Protein AF-X1AV05-F1 (afdb_monomer_lite)

Foldseek 3Di:
DDQDAPDWDWDDDPPDTEIEGEHECAVPDDLVVLLVNLLVVVVCVVVVVCCVPPVDDDYAYEYEYPDPVVQVVSQQSSLVSDPVSPDDPRYHYYD

InterPro domains:
  IPR025855 Plasmid replication-relaxation [PF13814] (4-51)

pLDDT: mean 81.05, std 8.96, range [54.22, 90.94]

Radius of gyration: 13.16 Å; chains: 1; bounding box: 28×30×33 Å

Organism: NCBI:txid412755

Structure (mmCIF, N/CA/C/O backbone):
data_AF-X1AV05-F1
#
_entry.id   AF-X1AV05-F1
#
loop_
_atom_site.group_PDB
_atom_site.id
_atom_site.type_symbol
_atom_site.label_atom_id
_atom_site.label_alt_id
_atom_site.label_comp_id
_atom_site.label_asym_id
_atom_site.label_entity_id
_atom_site.label_seq_id
_atom_site.pdbx_PDB_ins_code
_atom_site.Cartn_x
_atom_site.Cartn_y
_atom_site.Cartn_z
_atom_site.occupancy
_atom_site.B_iso_or_equiv
_atom_site.auth_seq_id
_atom_site.auth_comp_id
_atom_site.auth_asym_id
_atom_site.auth_atom_id
_atom_site.pdbx_PDB_model_num
ATOM 1 N N . MET A 1 1 ? -6.668 13.135 -4.058 1.00 59.50 1 MET A N 1
ATOM 2 C CA . MET A 1 1 ? -6.998 12.155 -5.123 1.00 59.50 1 MET A CA 1
ATOM 3 C C . MET A 1 1 ? -7.811 11.035 -4.483 1.00 59.50 1 MET A C 1
ATOM 5 O O . MET A 1 1 ? -7.438 10.645 -3.383 1.00 59.50 1 MET A O 1
ATOM 9 N N . PRO A 1 2 ? -8.924 10.563 -5.074 1.00 70.31 2 PRO A N 1
ATOM 10 C CA . PRO A 1 2 ? -9.696 9.464 -4.494 1.00 70.31 2 PRO A CA 1
ATOM 11 C C . PRO A 1 2 ? -8.882 8.162 -4.517 1.00 70.31 2 PRO A C 1
ATOM 13 O O . PRO A 1 2 ? -8.229 7.857 -5.516 1.00 70.31 2 PRO A O 1
ATOM 16 N N . ILE A 1 3 ? -8.921 7.407 -3.417 1.00 75.94 3 ILE A N 1
ATOM 17 C CA . ILE A 1 3 ? -8.275 6.094 -3.316 1.00 75.94 3 ILE A CA 1
ATOM 18 C C . ILE A 1 3 ? -9.199 5.043 -3.922 1.00 75.94 3 ILE A C 1
ATOM 20 O O . ILE A 1 3 ? -10.297 4.799 -3.415 1.00 75.94 3 ILE A O 1
ATOM 24 N N . ALA A 1 4 ? -8.731 4.446 -5.015 1.00 82.50 4 ALA A N 1
ATOM 25 C CA . ALA A 1 4 ? -9.372 3.353 -5.730 1.00 82.50 4 ALA A CA 1
ATOM 26 C C . ALA A 1 4 ? -8.311 2.262 -5.996 1.00 82.50 4 ALA A C 1
ATOM 28 O O . ALA A 1 4 ? -7.506 2.421 -6.925 1.00 82.50 4 ALA A O 1
ATOM 29 N N . PRO A 1 5 ? -8.240 1.225 -5.144 1.00 85.31 5 PRO A N 1
ATOM 30 C CA . PRO A 1 5 ? -7.366 0.073 -5.356 1.00 85.31 5 PRO A CA 1
ATOM 31 C C . PRO A 1 5 ? -7.892 -0.802 -6.503 1.00 85.31 5 PRO A C 1
ATOM 33 O O . PRO A 1 5 ? -9.098 -0.817 -6.756 1.00 85.31 5 PRO A O 1
ATOM 36 N N . ASP A 1 6 ? -7.013 -1.562 -7.160 1.00 86.75 6 ASP A N 1
ATOM 37 C CA . ASP A 1 6 ? -7.430 -2.535 -8.186 1.00 86.75 6 ASP A CA 1
ATOM 38 C C . ASP A 1 6 ? -8.115 -3.754 -7.553 1.00 86.75 6 ASP A C 1
ATOM 40 O O . ASP A 1 6 ? -8.965 -4.400 -8.163 1.00 86.75 6 ASP A O 1
ATOM 44 N N . GLY A 1 7 ? -7.763 -4.052 -6.302 1.00 88.62 7 GLY A N 1
ATOM 45 C CA . GLY A 1 7 ? -8.408 -5.080 -5.502 1.00 88.62 7 GLY A CA 1
ATOM 46 C C . GLY A 1 7 ? -8.240 -4.836 -4.009 1.00 88.62 7 GLY A C 1
ATOM 47 O O . GLY A 1 7 ? -7.347 -4.115 -3.568 1.00 88.62 7 GLY A O 1
ATOM 48 N N . PHE A 1 8 ? -9.100 -5.459 -3.218 1.00 90.06 8 PHE A N 1
ATOM 49 C CA . PHE A 1 8 ? -8.986 -5.496 -1.767 1.00 90.06 8 PHE A CA 1
ATOM 50 C C . PHE A 1 8 ? -9.199 -6.929 -1.309 1.00 90.06 8 PHE A C 1
ATOM 52 O O . PHE A 1 8 ? -10.158 -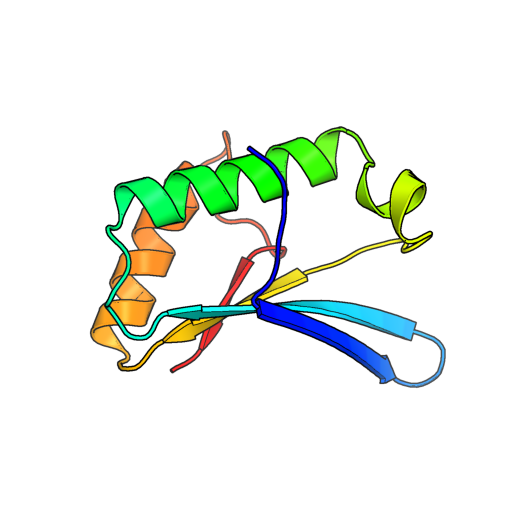7.575 -1.734 1.00 90.06 8 PHE A O 1
ATOM 59 N N . PHE A 1 9 ? -8.304 -7.425 -0.466 1.00 89.38 9 PHE A N 1
ATOM 60 C CA . PHE A 1 9 ? -8.436 -8.742 0.133 1.00 89.38 9 PHE A CA 1
ATOM 61 C C . PHE A 1 9 ? -7.931 -8.719 1.571 1.00 89.38 9 PHE A C 1
ATOM 63 O O . PHE A 1 9 ? -7.113 -7.882 1.952 1.00 89.38 9 PHE A O 1
ATOM 70 N N . THR A 1 10 ? -8.424 -9.661 2.362 1.00 89.75 10 THR A N 1
ATOM 71 C CA . THR A 1 10 ? -8.009 -9.855 3.747 1.00 89.75 10 THR A CA 1
ATOM 72 C C . THR A 1 10 ? -7.458 -11.263 3.872 1.00 89.75 10 THR A C 1
ATOM 74 O O . THR A 1 10 ? -8.056 -12.204 3.354 1.00 89.75 10 THR A O 1
ATOM 77 N N . ILE A 1 11 ? -6.316 -11.395 4.535 1.00 88.69 11 ILE A N 1
ATOM 78 C CA . ILE A 1 11 ? -5.801 -12.683 4.985 1.00 88.69 11 ILE A CA 1
ATOM 79 C C . ILE A 1 11 ? -6.148 -12.795 6.463 1.00 88.69 11 ILE A C 1
ATOM 81 O O . ILE A 1 11 ? -5.823 -11.900 7.240 1.00 88.69 11 ILE A O 1
ATOM 85 N N . GLU A 1 12 ? -6.821 -13.877 6.821 1.00 89.94 12 GLU A N 1
ATOM 86 C CA . GLU A 1 12 ? -7.086 -14.251 8.204 1.00 89.94 12 GLU A CA 1
ATOM 87 C C . GLU A 1 12 ? -6.035 -15.284 8.614 1.00 89.94 12 GLU A C 1
ATOM 89 O O . GLU A 1 12 ? -5.944 -16.355 8.009 1.00 89.94 12 GLU A O 1
ATOM 94 N N . ASP A 1 13 ? -5.203 -14.934 9.592 1.00 86.19 13 ASP A N 1
ATOM 95 C CA . ASP A 1 13 ? -4.275 -15.865 10.231 1.00 86.19 13 ASP A CA 1
ATOM 96 C C . ASP A 1 13 ? -4.623 -15.958 11.714 1.00 86.19 13 ASP A C 1
ATOM 98 O O . ASP A 1 13 ? -4.382 -15.031 12.488 1.00 86.19 13 ASP A O 1
ATOM 102 N N . LYS A 1 14 ? -5.218 -17.088 12.106 1.00 86.62 14 LYS A N 1
ATOM 103 C CA . LYS A 1 14 ? -5.797 -17.301 13.440 1.00 86.62 14 LYS A CA 1
ATOM 104 C C . LYS A 1 14 ? -6.835 -16.220 13.772 1.00 86.62 14 LYS A C 1
ATOM 106 O O . LYS A 1 14 ? -7.920 -16.267 13.215 1.00 86.62 14 LYS A O 1
ATOM 111 N N . ASP A 1 15 ? -6.486 -15.274 14.644 1.00 83.56 15 ASP A N 1
ATOM 112 C CA . ASP A 1 15 ? -7.340 -14.167 15.091 1.00 83.56 15 ASP A CA 1
ATOM 113 C C . ASP A 1 15 ? -6.905 -12.813 14.493 1.00 83.56 15 ASP A C 1
ATOM 115 O O . ASP A 1 15 ? -7.542 -11.786 14.738 1.00 83.56 15 ASP A O 1
ATOM 119 N N . ASP A 1 16 ? -5.819 -12.790 13.709 1.00 83.25 16 ASP A N 1
ATOM 120 C CA . ASP A 1 16 ? -5.291 -11.578 13.091 1.00 83.25 16 ASP A CA 1
ATOM 121 C C . ASP A 1 16 ? -5.839 -11.403 11.670 1.00 83.25 16 ASP A C 1
ATOM 123 O O . ASP A 1 16 ? -5.671 -12.249 10.785 1.00 83.25 16 ASP A O 1
ATOM 127 N N . LEU A 1 17 ? -6.460 -10.246 11.431 1.00 86.56 17 LEU A N 1
ATOM 128 C CA . LEU A 1 17 ? -6.914 -9.826 10.109 1.00 86.56 17 LEU A CA 1
ATOM 129 C C . LEU A 1 17 ? -5.885 -8.892 9.474 1.00 86.56 17 LEU A C 1
ATOM 131 O O . LEU A 1 17 ? -5.680 -7.754 9.902 1.00 86.56 17 LEU A O 1
ATOM 135 N N . LEU A 1 18 ? -5.254 -9.369 8.406 1.00 87.56 18 LEU A N 1
ATOM 136 C CA . LEU A 1 18 ? -4.311 -8.601 7.607 1.00 87.56 18 LEU A CA 1
ATOM 137 C C . LEU A 1 18 ? -5.005 -8.102 6.342 1.00 87.56 18 LEU A C 1
ATOM 139 O O . LEU A 1 18 ? -5.297 -8.871 5.426 1.00 87.56 18 LEU A O 1
ATOM 143 N N . HIS A 1 19 ? -5.254 -6.798 6.278 1.00 89.12 19 HIS A N 1
ATOM 144 C CA . HIS A 1 19 ? -5.919 -6.174 5.140 1.00 89.12 19 HIS A CA 1
ATOM 145 C C . HIS A 1 19 ? -4.916 -5.698 4.088 1.00 89.12 19 HIS A C 1
ATOM 147 O O . HIS A 1 19 ? -3.944 -5.005 4.404 1.00 89.12 19 HIS A O 1
ATOM 153 N N . PHE A 1 20 ? -5.187 -6.017 2.825 1.00 90.06 20 PHE A N 1
ATOM 154 C CA . PHE A 1 20 ? -4.334 -5.671 1.697 1.00 90.06 20 PHE A CA 1
ATOM 155 C C . PHE A 1 20 ? -5.111 -4.954 0.596 1.00 90.06 20 PHE A C 1
ATOM 157 O O . PHE A 1 20 ? -6.134 -5.434 0.107 1.00 90.06 20 PHE A O 1
ATOM 164 N N . PHE A 1 21 ? -4.569 -3.824 0.151 1.00 90.94 21 PHE A N 1
ATOM 165 C CA . PHE A 1 21 ? -4.952 -3.193 -1.107 1.00 90.94 21 PHE A CA 1
ATOM 166 C C . PHE A 1 21 ? -4.005 -3.644 -2.207 1.00 90.94 21 PHE A C 1
ATOM 168 O O . PHE A 1 21 ? -2.790 -3.530 -2.063 1.00 90.94 21 PHE A O 1
ATOM 175 N N . LEU A 1 22 ? -4.559 -4.151 -3.300 1.00 89.94 22 LEU A N 1
ATOM 176 C CA . LEU A 1 22 ? -3.803 -4.625 -4.444 1.00 89.94 22 LEU A CA 1
ATOM 177 C C . LEU A 1 22 ? -3.704 -3.538 -5.516 1.00 89.94 22 LEU A C 1
ATOM 179 O O . LEU A 1 22 ? -4.702 -2.920 -5.889 1.00 89.94 22 LEU A O 1
ATOM 183 N N . GLU A 1 23 ? -2.493 -3.357 -6.028 1.00 90.12 23 GLU A N 1
ATOM 184 C CA . GLU A 1 23 ? -2.155 -2.479 -7.146 1.00 90.12 23 GLU A CA 1
ATOM 185 C C . GLU A 1 23 ? -1.427 -3.309 -8.210 1.00 90.12 23 GLU A C 1
ATOM 187 O O . GLU A 1 23 ? -0.358 -3.869 -7.956 1.00 90.12 23 GLU A O 1
ATOM 192 N N . ALA A 1 24 ? -1.990 -3.418 -9.409 1.00 86.31 24 ALA A N 1
ATOM 193 C CA . ALA A 1 24 ? -1.412 -4.186 -10.505 1.00 86.31 24 ALA A CA 1
ATOM 194 C C . ALA A 1 24 ? -0.780 -3.245 -11.545 1.00 86.31 24 ALA A C 1
ATOM 196 O O . ALA A 1 24 ? -1.437 -2.773 -12.474 1.00 86.31 24 ALA A O 1
ATOM 197 N N . ASP A 1 25 ? 0.532 -2.999 -11.442 1.00 80.88 25 ASP A N 1
ATOM 198 C CA . ASP A 1 25 ? 1.249 -2.176 -12.422 1.00 80.88 25 ASP A CA 1
ATOM 199 C C . ASP A 1 25 ? 1.705 -3.010 -13.626 1.00 80.88 25 ASP A C 1
ATOM 201 O O . ASP A 1 25 ? 2.777 -3.627 -13.649 1.00 80.88 25 ASP A O 1
ATOM 205 N N . ARG A 1 26 ? 0.913 -2.951 -14.699 1.00 74.62 26 ARG A N 1
ATOM 206 C CA . ARG A 1 26 ? 1.233 -3.550 -16.007 1.00 74.62 26 ARG A CA 1
ATOM 207 C C . ARG A 1 26 ? 2.249 -2.736 -16.828 1.00 74.62 26 ARG A C 1
ATOM 209 O O . ARG A 1 26 ? 2.305 -2.878 -18.044 1.00 74.62 26 ARG A O 1
ATOM 216 N N . SER A 1 27 ? 3.051 -1.878 -16.184 1.00 70.06 27 SER A N 1
ATOM 217 C CA . SER A 1 27 ? 3.942 -0.880 -16.814 1.00 70.06 27 SER A CA 1
ATOM 218 C C . SER A 1 27 ? 3.240 0.151 -17.703 1.00 70.06 27 SER A C 1
ATOM 220 O O . SER A 1 27 ? 3.882 0.822 -18.506 1.00 70.06 27 SER A O 1
ATOM 222 N N . THR A 1 28 ? 1.931 0.314 -17.539 1.00 63.66 28 THR A N 1
ATOM 223 C CA . THR A 1 28 ? 1.129 1.321 -18.243 1.00 63.66 28 THR A CA 1
ATOM 224 C C . THR A 1 28 ? 1.081 2.653 -17.498 1.00 63.66 28 THR A C 1
ATOM 226 O O . THR A 1 28 ? 0.669 3.658 -18.074 1.00 63.66 28 THR A O 1
ATOM 229 N N . MET A 1 29 ? 1.494 2.688 -16.225 1.00 69.69 29 MET A N 1
ATOM 230 C CA . MET A 1 29 ? 1.398 3.882 -15.394 1.00 69.69 29 MET A CA 1
ATOM 231 C C . MET A 1 29 ? 2.739 4.621 -15.282 1.00 69.69 29 MET A C 1
ATOM 233 O O . MET A 1 29 ? 3.789 4.037 -15.006 1.00 69.69 29 MET A O 1
ATOM 237 N N . GLU A 1 30 ? 2.721 5.939 -15.479 1.00 76.38 30 GLU A N 1
ATOM 238 C CA . GLU A 1 30 ? 3.902 6.780 -15.279 1.00 76.38 30 GLU A CA 1
ATOM 239 C C . GLU A 1 30 ? 4.324 6.820 -13.804 1.00 76.38 30 GLU A C 1
ATOM 241 O O . GLU A 1 30 ? 3.487 6.879 -12.899 1.00 76.38 30 GLU A O 1
ATOM 246 N N . GLY A 1 31 ? 5.637 6.860 -13.550 1.00 75.81 31 GLY A N 1
ATOM 247 C CA . GLY A 1 31 ? 6.191 6.847 -12.190 1.00 75.81 31 GLY A CA 1
ATOM 248 C C . GLY A 1 31 ? 5.690 7.992 -11.298 1.00 75.81 31 GLY A C 1
ATOM 249 O O . GLY A 1 31 ? 5.478 7.785 -10.108 1.00 75.81 31 GLY A O 1
ATOM 250 N N . LYS A 1 32 ? 5.413 9.173 -11.873 1.00 79.00 32 LYS A N 1
ATOM 251 C CA . LYS A 1 32 ? 4.830 10.316 -11.146 1.00 79.00 32 LYS A CA 1
ATOM 252 C C . LYS A 1 32 ? 3.409 10.029 -10.660 1.00 79.00 32 LYS A C 1
ATOM 254 O O . LYS A 1 32 ? 3.083 10.316 -9.516 1.00 79.00 32 LYS A O 1
ATOM 259 N N . ARG A 1 33 ? 2.577 9.421 -11.511 1.00 81.62 33 ARG A N 1
ATOM 260 C CA . ARG A 1 33 ? 1.195 9.067 -11.165 1.00 81.62 33 ARG A CA 1
ATOM 261 C C . ARG A 1 33 ? 1.157 7.976 -10.098 1.00 81.62 33 ARG A C 1
ATOM 263 O O . ARG A 1 33 ? 0.336 8.050 -9.188 1.00 81.62 33 ARG A O 1
ATOM 270 N N . PHE A 1 34 ? 2.080 7.016 -10.178 1.00 83.38 34 PHE A N 1
ATOM 271 C CA . PHE A 1 34 ? 2.271 6.015 -9.130 1.00 83.38 34 PHE A CA 1
ATOM 272 C C . PHE A 1 34 ? 2.639 6.669 -7.790 1.00 83.38 34 PHE A C 1
ATOM 274 O O . PHE A 1 34 ? 1.991 6.398 -6.782 1.00 83.38 34 PHE A O 1
ATOM 281 N N . LEU A 1 35 ? 3.611 7.590 -7.788 1.00 83.56 35 LEU A N 1
ATOM 282 C CA . LEU A 1 35 ? 4.021 8.314 -6.582 1.00 83.56 35 LEU A CA 1
ATOM 283 C C . LEU A 1 35 ? 2.857 9.079 -5.943 1.00 83.56 35 LEU A C 1
ATOM 285 O O . LEU A 1 35 ? 2.623 8.934 -4.747 1.00 83.56 35 LEU A O 1
ATOM 289 N N . SER A 1 36 ? 2.083 9.829 -6.733 1.00 85.56 36 SER A N 1
ATOM 290 C CA . SER A 1 36 ? 0.909 10.548 -6.223 1.00 85.56 36 SER A CA 1
ATOM 291 C C . SER A 1 36 ? -0.134 9.610 -5.607 1.00 85.56 36 SER A C 1
ATOM 293 O O . SER A 1 36 ? -0.783 9.977 -4.628 1.00 85.56 36 SER A O 1
ATOM 295 N N . LYS A 1 37 ? -0.284 8.386 -6.138 1.00 86.19 37 LYS A N 1
ATOM 296 C CA . LYS A 1 37 ? -1.174 7.365 -5.564 1.00 86.19 37 LYS A CA 1
ATOM 297 C C . LYS A 1 37 ? -0.652 6.872 -4.211 1.00 86.19 37 LYS A C 1
ATOM 299 O O . LYS A 1 37 ? -1.418 6.820 -3.254 1.00 86.19 37 LYS A O 1
ATOM 304 N N . MET A 1 38 ? 0.646 6.583 -4.103 1.00 86.88 38 MET A N 1
ATOM 305 C CA . MET A 1 38 ? 1.272 6.179 -2.834 1.00 86.88 38 MET A CA 1
ATOM 306 C C . MET A 1 38 ? 1.186 7.285 -1.774 1.00 86.88 38 MET A C 1
ATOM 308 O O . MET A 1 38 ? 0.826 7.012 -0.633 1.00 86.88 38 MET A O 1
ATOM 312 N N . GLN A 1 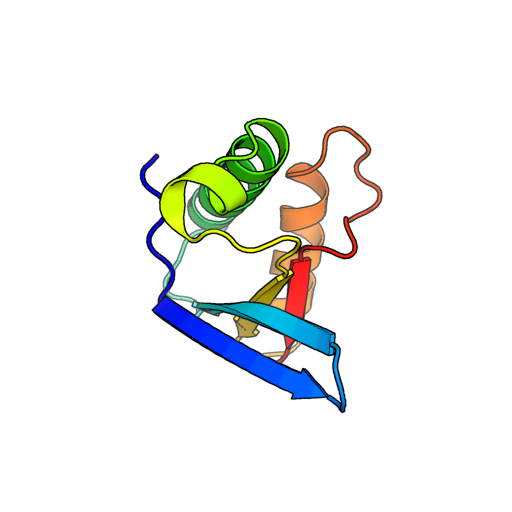39 ? 1.420 8.544 -2.156 1.00 86.25 39 GLN A N 1
ATOM 313 C CA . GLN A 1 39 ? 1.244 9.700 -1.269 1.00 86.25 39 GLN A CA 1
ATOM 314 C C . GLN A 1 39 ? -0.206 9.842 -0.794 1.00 86.25 39 GLN A C 1
ATOM 316 O O . GLN A 1 39 ? -0.443 10.141 0.373 1.00 86.25 39 GLN A O 1
ATOM 321 N N . ALA A 1 40 ? -1.188 9.586 -1.665 1.00 87.94 40 ALA A N 1
ATOM 322 C CA . ALA A 1 40 ? -2.592 9.592 -1.268 1.00 87.94 40 ALA A CA 1
ATOM 323 C C . ALA A 1 40 ? -2.900 8.497 -0.233 1.00 87.94 40 ALA A C 1
ATOM 325 O O . ALA A 1 40 ? -3.574 8.783 0.752 1.00 87.94 40 ALA A O 1
ATOM 326 N N . TYR A 1 41 ? -2.376 7.276 -0.411 1.00 86.94 41 TYR A N 1
ATOM 327 C CA . TYR A 1 41 ? -2.499 6.215 0.596 1.00 86.94 41 TYR A CA 1
ATOM 328 C C . TYR A 1 41 ? -1.859 6.607 1.928 1.00 86.94 41 TYR A C 1
ATOM 330 O O . TYR A 1 41 ? -2.466 6.384 2.972 1.00 86.94 41 TYR A O 1
ATOM 338 N N . TRP A 1 42 ? -0.666 7.202 1.893 1.00 84.44 42 TRP A N 1
ATOM 339 C CA . TRP A 1 42 ? 0.033 7.668 3.090 1.00 84.44 42 TRP A CA 1
ATOM 340 C C . TRP A 1 42 ? -0.780 8.717 3.855 1.00 84.44 42 TRP A C 1
ATOM 342 O O . TRP A 1 42 ? -1.036 8.556 5.046 1.00 84.44 42 TRP A O 1
ATOM 352 N N . GLN A 1 43 ? -1.271 9.745 3.159 1.00 85.50 43 GLN A N 1
ATOM 353 C CA . GLN A 1 43 ? -2.121 10.777 3.759 1.00 85.50 43 GLN A CA 1
ATOM 354 C C . GLN A 1 43 ? -3.418 10.188 4.325 1.00 85.50 43 GLN A C 1
ATOM 356 O O . GLN A 1 43 ? -3.800 10.480 5.452 1.00 85.50 43 GLN A O 1
ATOM 361 N N . TRP A 1 44 ? -4.061 9.277 3.597 1.00 84.38 44 TRP A N 1
ATOM 362 C CA . TRP A 1 44 ? -5.279 8.620 4.072 1.00 84.38 44 TRP A CA 1
ATOM 363 C C . TRP A 1 44 ? -5.053 7.705 5.280 1.00 84.38 44 TRP A C 1
ATOM 365 O O . TRP A 1 44 ? -5.955 7.519 6.102 1.00 84.38 44 TRP A O 1
ATOM 375 N N . TRP A 1 45 ? -3.855 7.135 5.409 1.00 83.75 45 TRP A N 1
ATOM 376 C CA . TRP A 1 45 ? -3.453 6.414 6.609 1.00 83.75 45 TRP A CA 1
ATOM 377 C C . TRP A 1 45 ? -3.287 7.366 7.802 1.00 83.75 45 TRP A C 1
ATOM 379 O O . TRP A 1 45 ? -3.874 7.097 8.850 1.00 83.75 45 TRP A O 1
ATOM 389 N N . LEU A 1 46 ? -2.598 8.503 7.619 1.00 81.81 46 LEU A N 1
ATOM 390 C CA . LEU A 1 46 ? -2.436 9.547 8.645 1.00 81.81 46 LEU A CA 1
ATOM 391 C C . LEU A 1 46 ? -3.777 10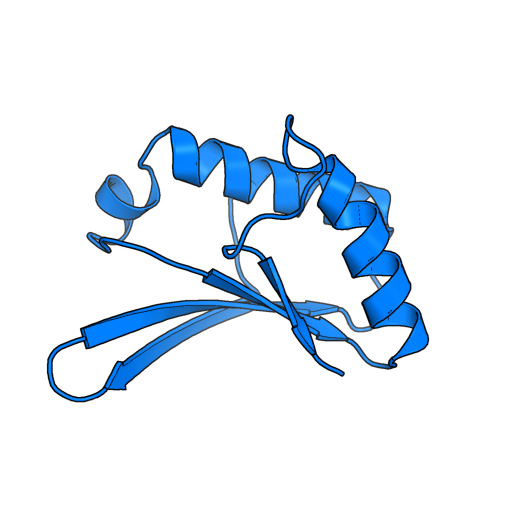.132 9.122 1.00 81.81 46 LEU A C 1
ATOM 393 O O . LEU A 1 46 ? -3.950 10.397 10.307 1.00 81.81 46 LEU A O 1
ATOM 397 N N . GLU A 1 47 ? -4.744 10.297 8.219 1.00 84.12 47 GLU A N 1
ATOM 398 C CA . GLU A 1 47 ? -6.091 10.808 8.522 1.00 84.12 47 GLU A CA 1
ATOM 399 C C . GLU A 1 47 ? -7.035 9.760 9.151 1.00 84.12 47 GLU A C 1
ATOM 401 O O . GLU A 1 47 ? -8.227 10.028 9.363 1.00 84.12 47 GLU A O 1
ATOM 406 N N . GLU A 1 48 ? -6.530 8.549 9.408 1.00 81.12 48 GLU A N 1
ATOM 407 C CA . GLU A 1 48 ? -7.299 7.385 9.861 1.00 81.12 48 GLU A CA 1
ATOM 408 C C . GLU A 1 48 ? -8.499 7.048 8.957 1.00 81.12 48 GLU A C 1
ATOM 410 O O . GLU A 1 48 ? -9.508 6.475 9.384 1.00 81.12 48 GLU A O 1
ATOM 415 N N . GLY A 1 49 ? -8.420 7.394 7.673 1.00 76.44 49 GLY A N 1
ATOM 416 C CA . GLY A 1 49 ? -9.544 7.235 6.757 1.00 76.44 49 GLY A CA 1
ATOM 417 C C . GLY A 1 49 ? -9.922 5.769 6.505 1.00 76.44 49 GLY A C 1
ATOM 418 O O . GLY A 1 49 ? -11.071 5.476 6.175 1.00 76.44 49 GLY A O 1
ATOM 419 N N . HIS A 1 50 ? -8.990 4.844 6.733 1.00 73.81 50 HIS A N 1
ATOM 420 C CA . HIS A 1 50 ? -9.210 3.398 6.698 1.00 73.81 50 HIS A CA 1
ATOM 421 C C . HIS A 1 50 ? -10.153 2.921 7.813 1.00 73.81 50 HIS A C 1
ATOM 423 O O . HIS A 1 50 ? -11.073 2.151 7.536 1.00 73.81 50 HIS A O 1
ATOM 429 N N . LYS A 1 51 ? -10.019 3.458 9.034 1.00 78.00 51 LYS A N 1
ATOM 430 C CA . LYS A 1 51 ? -10.953 3.191 10.138 1.00 78.00 51 LYS A CA 1
ATOM 431 C C . LYS A 1 51 ? -12.338 3.748 9.821 1.00 78.00 51 LYS A C 1
ATOM 433 O O . LYS A 1 51 ? -13.331 3.045 9.945 1.00 78.00 51 LYS A O 1
ATOM 438 N N . LYS A 1 52 ? -12.408 4.986 9.321 1.00 72.50 52 LYS A N 1
ATOM 439 C CA . LYS A 1 52 ? -13.687 5.655 9.019 1.00 72.50 52 LYS A CA 1
ATOM 440 C C . LYS A 1 52 ? -14.469 4.996 7.883 1.00 72.50 52 LYS A C 1
ATOM 442 O O . LYS A 1 52 ? -15.692 4.967 7.932 1.00 72.50 52 LYS A O 1
ATOM 447 N N . LYS A 1 53 ? -13.780 4.514 6.842 1.00 73.69 53 LYS A N 1
ATOM 448 C CA . LYS A 1 53 ? -14.428 3.994 5.628 1.00 73.69 53 LYS A CA 1
ATOM 449 C C . LYS A 1 53 ? -14.613 2.477 5.631 1.00 73.69 53 LYS A C 1
ATOM 451 O O . LYS A 1 53 ? -15.598 2.002 5.080 1.00 73.69 53 LYS A O 1
ATOM 456 N N . PHE A 1 54 ? -13.673 1.735 6.213 1.00 70.06 54 PHE A N 1
ATOM 457 C CA . PHE A 1 54 ? -13.652 0.270 6.155 1.00 70.06 54 PHE A CA 1
ATOM 458 C C . PHE A 1 54 ? -13.626 -0.400 7.536 1.00 70.06 54 PHE A C 1
ATOM 460 O O . PHE A 1 54 ? -13.685 -1.621 7.599 1.00 70.06 54 PHE A O 1
ATOM 467 N N . ASN A 1 55 ? -13.559 0.371 8.630 1.00 77.25 55 ASN A N 1
ATOM 468 C CA . ASN A 1 55 ? -13.468 -0.131 10.007 1.00 77.25 55 ASN A CA 1
ATOM 469 C C . ASN A 1 55 ? -12.320 -1.135 10.233 1.00 77.25 55 ASN A C 1
ATOM 471 O O . ASN A 1 55 ? -12.417 -2.029 11.068 1.00 77.25 55 ASN A O 1
ATOM 475 N N . ILE A 1 56 ? -11.230 -0.977 9.476 1.00 78.75 56 ILE A N 1
ATOM 476 C CA . ILE A 1 56 ? -10.022 -1.806 9.570 1.00 78.75 56 ILE A CA 1
ATOM 477 C C . ILE A 1 56 ? -8.976 -1.126 10.456 1.00 78.75 56 ILE A C 1
ATOM 479 O O . ILE A 1 56 ? -8.845 0.098 10.427 1.00 78.75 56 ILE A O 1
ATOM 483 N N . SER A 1 57 ? -8.234 -1.907 11.244 1.00 72.88 57 SER A N 1
ATOM 484 C CA . SER A 1 57 ? -7.236 -1.397 12.199 1.00 72.88 57 SER A CA 1
ATOM 485 C C . SER A 1 57 ? -5.911 -1.029 11.531 1.00 72.88 57 SER A C 1
ATOM 487 O O . SER A 1 57 ? -5.326 0.006 11.842 1.00 72.88 57 SER A O 1
ATOM 489 N N . VAL A 1 58 ? -5.453 -1.865 10.600 1.00 78.06 58 VAL A N 1
ATOM 490 C CA . VAL A 1 58 ? -4.214 -1.704 9.835 1.00 78.06 58 VAL A CA 1
ATOM 491 C C . VAL A 1 58 ? -4.414 -2.218 8.415 1.00 78.06 58 VAL A C 1
ATOM 493 O O . VAL A 1 58 ? -5.243 -3.090 8.171 1.00 78.06 58 VAL A O 1
ATOM 496 N N . PHE A 1 59 ? -3.651 -1.690 7.463 1.00 86.94 59 PHE A N 1
ATOM 497 C CA . PHE A 1 59 ? -3.642 -2.203 6.098 1.00 86.94 59 PHE A CA 1
ATOM 498 C C . PHE A 1 59 ? -2.259 -2.068 5.467 1.00 86.94 59 PHE A C 1
ATOM 500 O O . PHE A 1 59 ? -1.460 -1.217 5.863 1.00 86.94 59 PHE A O 1
ATOM 507 N N . ARG A 1 60 ? -1.993 -2.891 4.454 1.00 89.38 60 ARG A N 1
ATOM 508 C CA . ARG A 1 60 ? -0.807 -2.794 3.598 1.00 89.38 60 ARG A CA 1
ATOM 509 C C . ARG A 1 60 ? -1.223 -2.660 2.135 1.00 89.38 60 ARG A C 1
ATOM 511 O O . ARG A 1 60 ? -2.292 -3.109 1.736 1.00 89.38 60 ARG A O 1
ATOM 518 N N . VAL A 1 61 ? -0.389 -2.030 1.324 1.00 89.75 61 VAL A N 1
ATOM 519 C CA . VAL A 1 61 ? -0.590 -1.869 -0.117 1.00 89.75 61 VAL A CA 1
ATOM 520 C C . VAL A 1 61 ? 0.401 -2.778 -0.831 1.00 89.75 61 VAL A C 1
ATOM 522 O O . VAL A 1 61 ? 1.607 -2.557 -0.756 1.00 89.75 61 VAL A O 1
ATOM 525 N N . LEU A 1 62 ? -0.096 -3.810 -1.508 1.00 90.50 62 LEU A N 1
ATOM 526 C CA . LEU A 1 62 ? 0.695 -4.751 -2.291 1.00 90.50 62 LEU A CA 1
ATOM 527 C C . LEU A 1 62 ? 0.677 -4.352 -3.767 1.00 90.50 62 LEU A C 1
ATOM 529 O O . LEU A 1 62 ? -0.351 -4.436 -4.433 1.00 90.50 62 LEU A O 1
ATOM 533 N N . THR A 1 63 ? 1.840 -3.971 -4.290 1.00 90.38 63 THR A N 1
ATOM 534 C CA . THR A 1 63 ? 2.025 -3.678 -5.713 1.00 90.38 63 THR A CA 1
ATOM 535 C C . THR A 1 63 ? 2.654 -4.869 -6.432 1.00 90.38 63 THR A C 1
ATOM 537 O O . THR A 1 63 ? 3.786 -5.255 -6.130 1.00 90.38 63 THR A O 1
ATOM 540 N N . ILE A 1 64 ? 1.951 -5.430 -7.416 1.00 89.56 64 ILE A N 1
ATOM 541 C CA . ILE A 1 64 ? 2.461 -6.479 -8.308 1.00 89.56 64 ILE A CA 1
ATOM 542 C C . ILE A 1 64 ? 2.910 -5.829 -9.616 1.00 89.56 64 ILE A C 1
ATOM 544 O O . ILE A 1 64 ? 2.188 -5.031 -10.212 1.00 89.56 64 ILE A O 1
ATOM 548 N N . THR A 1 65 ? 4.116 -6.168 -10.063 1.00 88.44 65 THR A N 1
ATOM 549 C CA . THR A 1 65 ? 4.722 -5.612 -11.278 1.00 88.44 65 THR A CA 1
ATOM 550 C C . THR A 1 65 ? 5.055 -6.706 -12.281 1.00 88.44 65 THR A C 1
ATOM 552 O O . THR A 1 65 ? 5.270 -7.847 -11.908 1.00 88.44 65 THR A O 1
ATOM 555 N N . ILE A 1 66 ? 5.170 -6.358 -13.563 1.00 86.75 66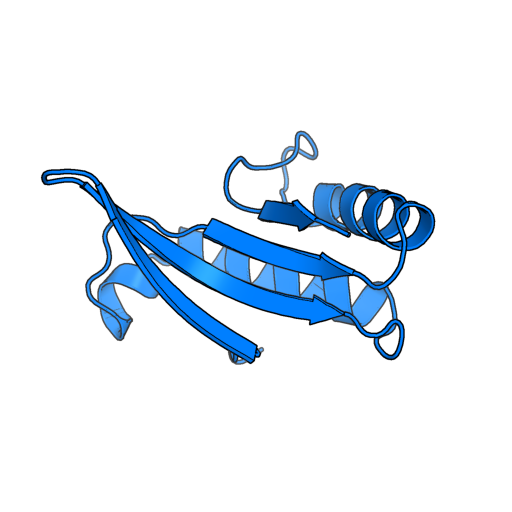 ILE A N 1
ATOM 556 C CA . ILE A 1 66 ? 5.485 -7.335 -14.626 1.00 86.75 66 ILE A CA 1
ATOM 557 C C . ILE A 1 66 ? 6.952 -7.792 -14.663 1.00 86.75 66 ILE A C 1
ATOM 559 O O . ILE A 1 66 ? 7.308 -8.661 -15.453 1.00 86.75 66 ILE A O 1
ATOM 563 N N . SER A 1 67 ? 7.848 -7.139 -13.918 1.00 86.25 67 SER A N 1
ATOM 564 C CA . SER A 1 67 ? 9.268 -7.496 -13.915 1.00 86.25 67 SER A CA 1
ATOM 565 C C . SER A 1 67 ? 9.977 -7.005 -12.662 1.00 86.25 67 SER A C 1
ATOM 567 O O . SER A 1 67 ? 9.682 -5.933 -12.128 1.00 86.25 67 SER A O 1
ATOM 569 N N . LYS A 1 68 ? 11.027 -7.726 -12.264 1.00 86.75 68 LYS A N 1
ATOM 570 C CA . LYS A 1 68 ? 11.896 -7.335 -11.148 1.00 86.75 68 LYS A CA 1
ATOM 571 C C . LYS A 1 68 ? 12.484 -5.923 -11.310 1.00 86.75 68 LYS A C 1
ATOM 573 O O . LYS A 1 68 ? 12.513 -5.162 -10.348 1.00 86.75 68 LYS A O 1
ATOM 578 N N . LYS A 1 69 ? 12.891 -5.534 -12.526 1.00 86.56 69 LYS A N 1
ATOM 579 C CA . LYS A 1 69 ? 13.421 -4.184 -12.808 1.00 86.56 69 LYS A CA 1
ATOM 580 C C . LYS A 1 69 ? 12.375 -3.100 -12.534 1.00 86.56 69 LYS A C 1
ATOM 582 O O . LYS A 1 69 ? 12.692 -2.053 -11.971 1.00 86.56 69 LYS A O 1
ATOM 587 N N . ARG A 1 70 ? 11.119 -3.354 -12.916 1.00 84.06 70 ARG A N 1
ATOM 588 C CA . ARG A 1 70 ? 10.006 -2.437 -12.658 1.00 84.06 70 ARG A CA 1
ATOM 589 C C . ARG A 1 70 ? 9.722 -2.329 -11.162 1.00 84.06 70 ARG A C 1
ATOM 591 O O . ARG A 1 70 ? 9.632 -1.210 -10.662 1.00 84.06 70 ARG A O 1
ATOM 598 N N . LYS A 1 71 ? 9.687 -3.463 -10.457 1.00 87.62 71 LYS A N 1
ATOM 599 C CA . LYS A 1 71 ? 9.572 -3.534 -8.994 1.00 87.62 71 LYS A CA 1
ATOM 600 C C . LYS A 1 71 ? 10.591 -2.640 -8.291 1.00 87.62 71 LYS A C 1
ATOM 602 O O . LYS A 1 71 ? 10.227 -1.820 -7.458 1.00 87.62 71 LYS A O 1
ATOM 607 N N . GLU A 1 72 ? 11.869 -2.774 -8.640 1.00 86.12 72 GLU A N 1
ATOM 608 C CA . GLU A 1 72 ? 12.953 -1.998 -8.028 1.00 86.12 72 GLU A CA 1
ATOM 609 C C . GLU A 1 72 ? 12.811 -0.496 -8.298 1.00 86.12 72 GLU A C 1
ATOM 611 O O . GLU A 1 72 ? 13.056 0.317 -7.407 1.00 86.12 72 GLU A O 1
ATOM 616 N N . ASN A 1 73 ? 12.370 -0.119 -9.500 1.00 85.69 73 ASN A N 1
ATOM 617 C CA . ASN A 1 73 ? 12.119 1.278 -9.837 1.00 85.69 73 ASN A CA 1
ATOM 618 C C . ASN A 1 73 ? 10.954 1.868 -9.026 1.00 85.69 73 ASN A C 1
ATOM 620 O O . ASN A 1 73 ? 11.092 2.947 -8.455 1.00 85.69 73 ASN A O 1
ATOM 624 N N . LEU A 1 74 ? 9.828 1.153 -8.925 1.00 83.19 74 LEU A N 1
ATOM 625 C CA . LEU A 1 74 ? 8.682 1.605 -8.129 1.00 83.19 74 LEU A CA 1
ATOM 626 C C . LEU A 1 74 ? 9.005 1.645 -6.638 1.00 83.19 74 LEU A C 1
ATOM 628 O O . LEU A 1 74 ? 8.639 2.604 -5.966 1.00 83.19 74 LEU A O 1
ATOM 632 N N . CYS A 1 75 ? 9.756 0.668 -6.130 1.00 83.88 75 CYS A N 1
ATOM 633 C CA . CYS A 1 75 ? 10.234 0.669 -4.752 1.00 83.88 75 CYS A CA 1
ATOM 634 C C . CYS A 1 75 ? 11.065 1.930 -4.457 1.00 83.88 75 CYS A C 1
ATOM 636 O O . CYS A 1 75 ? 10.816 2.617 -3.469 1.00 83.88 75 CYS A O 1
ATOM 638 N N . LYS A 1 76 ? 11.993 2.304 -5.353 1.00 83.62 76 LYS A N 1
ATOM 639 C CA . LYS A 1 76 ? 12.779 3.546 -5.229 1.00 83.62 76 LYS A CA 1
ATOM 640 C C . LYS A 1 76 ? 11.912 4.804 -5.264 1.00 83.62 76 LYS A C 1
ATOM 642 O O . LYS A 1 76 ? 12.145 5.708 -4.471 1.00 83.62 76 LYS A O 1
ATOM 647 N N . ILE A 1 77 ? 10.924 4.860 -6.156 1.00 83.19 77 ILE A N 1
ATOM 648 C CA . ILE A 1 77 ? 9.991 5.992 -6.255 1.00 83.19 77 ILE A CA 1
ATOM 649 C C . ILE A 1 77 ? 9.167 6.115 -4.968 1.00 83.19 77 ILE A C 1
ATOM 651 O O . ILE A 1 77 ? 9.040 7.204 -4.423 1.00 83.19 77 ILE A O 1
ATOM 655 N N . THR A 1 78 ? 8.670 4.998 -4.440 1.00 82.69 78 THR A N 1
ATOM 656 C CA . THR A 1 78 ? 7.799 4.964 -3.251 1.00 82.69 78 THR A CA 1
ATOM 657 C C . THR A 1 78 ? 8.500 5.423 -1.988 1.00 82.69 78 THR A C 1
ATOM 659 O O . THR A 1 78 ? 7.849 5.960 -1.101 1.00 82.69 78 THR A O 1
ATOM 662 N N . LYS A 1 79 ? 9.830 5.307 -1.908 1.00 78.12 79 LYS A N 1
ATOM 663 C CA . LYS A 1 79 ? 10.582 5.914 -0.803 1.00 78.12 79 LYS A CA 1
ATOM 664 C C . LYS A 1 79 ? 10.346 7.423 -0.697 1.00 78.12 79 LYS A C 1
ATOM 666 O O . LYS A 1 79 ? 10.422 7.954 0.394 1.00 78.12 79 LYS A O 1
ATOM 671 N N . GLN A 1 80 ? 10.001 8.105 -1.789 1.00 74.56 80 GLN A N 1
ATOM 672 C CA . GLN A 1 80 ? 9.667 9.535 -1.779 1.00 74.56 80 GLN A CA 1
ATOM 673 C C . GLN A 1 80 ? 8.230 9.822 -1.305 1.00 74.56 80 GLN A C 1
ATOM 675 O O . GLN A 1 80 ? 7.836 10.983 -1.233 1.00 74.56 80 GLN A O 1
ATOM 680 N N . ALA A 1 81 ? 7.422 8.789 -1.042 1.00 69.06 81 ALA A N 1
ATOM 681 C CA . ALA A 1 81 ? 6.046 8.938 -0.573 1.00 69.06 81 ALA A CA 1
ATOM 682 C C . ALA A 1 81 ? 5.943 9.135 0.950 1.00 69.06 81 ALA A C 1
ATOM 684 O O . ALA A 1 81 ? 4.925 9.638 1.410 1.00 69.06 81 ALA A O 1
ATOM 685 N N . ASP A 1 82 ? 6.972 8.740 1.705 1.00 66.06 82 ASP A N 1
ATOM 686 C CA . ASP A 1 82 ? 7.082 8.938 3.153 1.00 66.06 82 ASP A CA 1
ATOM 687 C C . ASP A 1 82 ? 8.083 10.070 3.429 1.00 66.06 82 ASP A C 1
ATOM 689 O O . ASP A 1 82 ? 9.198 10.063 2.899 1.00 66.06 82 ASP A O 1
ATOM 693 N N . ASP A 1 83 ? 7.702 11.019 4.286 1.00 58.06 83 ASP A N 1
ATOM 694 C CA . ASP A 1 83 ? 8.527 12.159 4.701 1.00 58.06 83 ASP A CA 1
ATOM 695 C C . ASP A 1 83 ? 9.868 11.724 5.320 1.00 58.06 83 ASP A C 1
ATOM 697 O O . ASP A 1 83 ? 10.850 12.468 5.279 1.00 58.06 83 ASP A O 1
ATOM 701 N N . ARG A 1 84 ? 9.948 10.498 5.859 1.00 59.31 84 ARG A N 1
ATOM 702 C CA . ARG A 1 84 ? 11.184 9.928 6.424 1.00 59.31 84 ARG A CA 1
ATOM 703 C C . ARG A 1 84 ? 12.103 9.282 5.387 1.00 59.31 84 ARG A C 1
ATOM 705 O O . ARG A 1 84 ? 13.237 8.954 5.723 1.00 59.31 84 ARG A O 1
ATOM 712 N N . GLN A 1 85 ? 11.634 9.054 4.159 1.00 57.88 85 GLN A N 1
ATOM 713 C CA . GLN A 1 85 ? 12.347 8.375 3.064 1.00 57.88 85 GLN A CA 1
ATOM 714 C C . GLN A 1 85 ? 12.930 6.979 3.372 1.00 57.88 85 GLN A C 1
ATOM 716 O O . GLN A 1 85 ? 13.700 6.427 2.580 1.00 57.88 85 GLN A O 1
ATOM 721 N N . GLN A 1 86 ? 12.560 6.369 4.500 1.00 54.22 86 GLN A N 1
ATOM 722 C CA . GLN A 1 86 ? 13.086 5.068 4.933 1.00 54.22 86 GLN A CA 1
ATOM 723 C C . GLN A 1 86 ? 12.315 3.889 4.325 1.00 54.22 86 GLN A C 1
ATOM 725 O O . GLN A 1 86 ? 12.828 2.771 4.289 1.00 54.22 86 GLN A O 1
ATOM 730 N N . GLY A 1 87 ? 11.142 4.161 3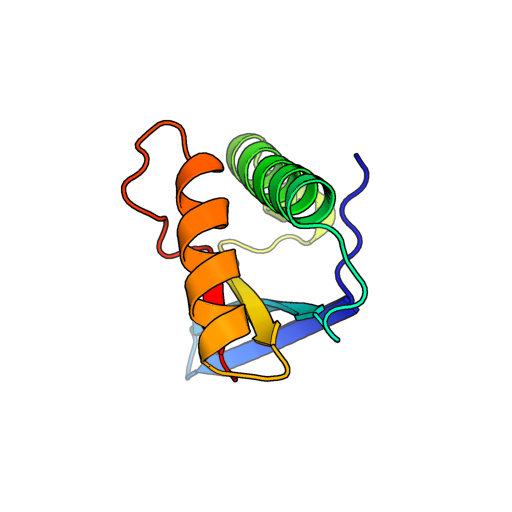.747 1.00 56.31 87 GLY A N 1
ATOM 731 C CA . GLY A 1 87 ? 10.190 3.135 3.349 1.00 56.31 87 GLY A CA 1
ATOM 732 C C . GLY A 1 87 ? 9.335 2.736 4.546 1.00 56.31 87 GLY A C 1
ATOM 733 O O . GLY A 1 87 ? 9.831 2.579 5.659 1.00 56.31 87 GLY A O 1
ATOM 734 N N . SER A 1 88 ? 8.036 2.595 4.313 1.00 61.97 88 SER A N 1
ATOM 735 C CA . SER A 1 88 ? 7.102 2.129 5.325 1.00 61.97 88 SER A CA 1
ATOM 736 C C . SER A 1 88 ? 6.805 0.646 5.103 1.00 61.97 88 SER A C 1
ATOM 738 O O . SER A 1 88 ? 6.656 0.193 3.968 1.00 61.97 88 SER A O 1
ATOM 740 N N . GLU A 1 89 ? 6.630 -0.103 6.193 1.00 73.44 89 GLU A N 1
ATOM 741 C CA . GLU A 1 89 ? 6.112 -1.488 6.188 1.00 73.44 89 GLU A CA 1
ATOM 742 C C . GLU A 1 89 ? 4.710 -1.613 5.551 1.00 73.44 89 GLU A C 1
ATOM 744 O O . GLU A 1 89 ? 4.187 -2.712 5.345 1.00 73.44 89 GLU A O 1
ATOM 749 N N . MET A 1 90 ? 4.099 -0.469 5.235 1.00 82.12 90 MET A N 1
ATOM 750 C CA . MET A 1 90 ? 2.816 -0.332 4.569 1.00 82.12 90 MET A CA 1
ATOM 751 C C . MET A 1 90 ? 2.899 -0.605 3.060 1.00 82.12 90 MET A C 1
ATOM 753 O O . MET A 1 90 ? 1.913 -1.090 2.516 1.00 82.12 90 MET A O 1
ATOM 757 N N . PHE A 1 91 ? 4.021 -0.346 2.373 1.00 87.69 91 PHE A N 1
ATOM 758 C CA . PHE A 1 91 ? 4.132 -0.565 0.921 1.00 87.69 91 PHE A CA 1
ATOM 759 C C . PHE A 1 91 ? 4.948 -1.822 0.590 1.00 87.69 91 PHE A C 1
ATOM 761 O O . PHE A 1 91 ? 6.164 -1.865 0.770 1.00 87.69 91 PHE A O 1
ATOM 768 N N . LEU A 1 92 ? 4.280 -2.836 0.042 1.00 88.38 92 LEU A N 1
ATOM 769 C CA . LEU A 1 92 ? 4.862 -4.114 -0.361 1.00 88.38 92 LEU A CA 1
ATOM 770 C C . LEU A 1 92 ? 4.959 -4.217 -1.887 1.00 88.38 92 LEU A C 1
ATOM 772 O O . LEU A 1 92 ? 4.093 -3.731 -2.611 1.00 88.38 92 LEU A O 1
ATOM 776 N N . PHE A 1 93 ? 5.997 -4.894 -2.388 1.00 87.88 93 PHE A N 1
ATOM 7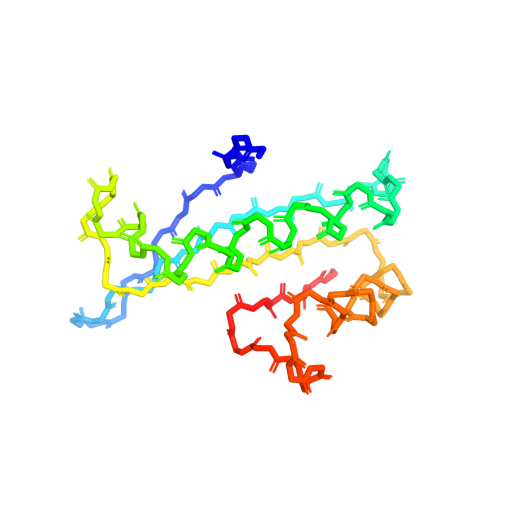77 C CA . PHE A 1 93 ? 6.259 -5.019 -3.826 1.00 87.88 93 PHE A CA 1
ATOM 778 C C . PHE A 1 93 ? 6.620 -6.455 -4.226 1.00 87.88 93 PHE A C 1
ATOM 780 O O . PHE A 1 93 ? 7.557 -7.030 -3.668 1.00 87.88 93 PHE A O 1
ATOM 787 N N . SER A 1 94 ? 5.955 -6.989 -5.256 1.00 87.56 94 SER A N 1
ATOM 788 C CA . SER A 1 94 ? 6.234 -8.308 -5.852 1.00 87.56 94 SER A CA 1
ATOM 789 C C . SER A 1 94 ? 6.320 -8.257 -7.391 1.00 87.56 94 SER A C 1
ATOM 791 O O . SER A 1 94 ? 5.960 -7.247 -8.008 1.00 87.56 94 SER A O 1
ATOM 793 N N . TYR A 1 95 ? 6.851 -9.316 -8.014 1.00 83.94 95 TYR A N 1
ATOM 794 C CA . TYR A 1 95 ? 6.963 -9.493 -9.472 1.00 83.94 95 TYR A CA 1
ATOM 795 C C . TYR A 1 95 ? 6.586 -10.911 -9.901 1.00 83.94 95 TYR A C 1
ATOM 797 O O . TYR A 1 95 ? 6.701 -11.813 -9.041 1.00 83.94 95 TYR A O 1
#

Secondary structure (DSSP, 8-state):
-----SEEEEEEETTEEEEEEEEEE-S-S-HHHHHHHHHHHHHHHHTTHHHHHH--S-EEEEEEESSHHHHHHHHHHHGGGSTT-S--TTEEEE-

Sequence (95 aa):
MPIAPDGFFTIEDKDDLLHFFLEADRSTMEGKRFLSKMQAYWQWWLEEGHKKKFNISVFRVLTITISKKRKENLCKITKQADDRQQGSEMFLFSY